Protein AF-A0A2W5A5P8-F1 (afdb_monomer_lite)

Sequence (59 aa):
MTMDDHMKAIIERTVERAPQWLRNDLGGKDANARRSAEETLAAMIANALNEGAGEKPTT

InterPro domains:
  IPR046662 Protein of unknown function DUF6771 [PF20561] (11-52)

Radius of gyration: 13.92 Å; chains: 1; bounding box: 35×28×34 Å

Secondary structure (DSSP, 8-state):
--HHHHHHHHHHHHHHT--HHHHHHHTSS-HHHHHHHHHHHHHHHHHHHHHHTT-----

Organism: NCBI:txid397260

pLDDT: mean 88.24, std 15.98, range [43.5, 98.19]

Structure (mmCIF, N/CA/C/O backbone):
data_AF-A0A2W5A5P8-F1
#
_entry.id   AF-A0A2W5A5P8-F1
#
loop_
_atom_site.group_PDB
_atom_site.id
_atom_site.type_symbol
_atom_site.label_atom_id
_atom_site.label_alt_id
_atom_site.label_comp_id
_atom_site.label_asym_id
_atom_site.label_entity_id
_atom_site.label_seq_id
_atom_site.pdbx_PDB_ins_code
_atom_site.Cartn_x
_atom_site.Cartn_y
_atom_site.Car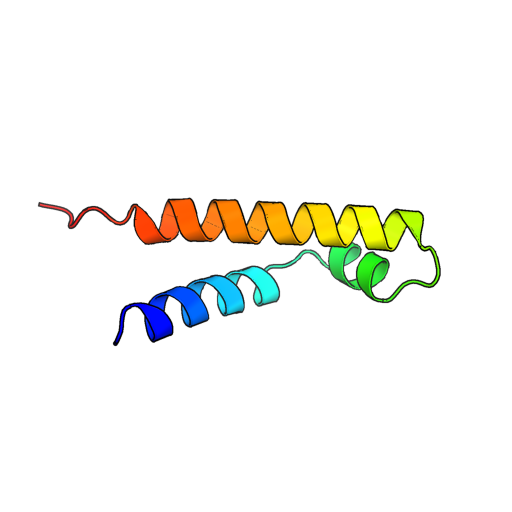tn_z
_atom_site.occupancy
_atom_site.B_iso_or_equiv
_atom_site.auth_seq_id
_atom_site.auth_comp_id
_atom_site.auth_asym_id
_atom_site.auth_atom_id
_atom_site.pdbx_PDB_model_num
ATOM 1 N N . MET A 1 1 ? 7.441 -8.210 -24.141 1.00 61.12 1 MET A N 1
ATOM 2 C CA . MET A 1 1 ? 7.073 -7.553 -22.876 1.00 61.12 1 MET A CA 1
ATOM 3 C C . MET A 1 1 ? 8.001 -6.367 -22.747 1.00 61.12 1 MET A C 1
ATOM 5 O O . MET A 1 1 ? 9.210 -6.580 -22.768 1.00 61.12 1 MET A O 1
ATOM 9 N N . THR A 1 2 ? 7.483 -5.142 -22.809 1.00 82.06 2 THR A N 1
ATOM 10 C CA . THR A 1 2 ? 8.335 -3.961 -22.604 1.00 82.06 2 THR A CA 1
ATOM 11 C C . THR A 1 2 ? 8.784 -3.916 -21.143 1.00 82.06 2 THR A C 1
ATOM 13 O O . THR A 1 2 ? 8.224 -4.607 -20.287 1.00 82.06 2 THR A O 1
ATOM 16 N N . MET A 1 3 ? 9.809 -3.119 -20.844 1.00 77.19 3 MET A N 1
ATOM 17 C CA . MET A 1 3 ? 10.233 -2.892 -19.459 1.00 77.19 3 MET A CA 1
ATOM 18 C C . MET A 1 3 ? 9.059 -2.399 -18.593 1.00 77.19 3 MET A C 1
ATOM 20 O O . MET A 1 3 ? 8.911 -2.810 -17.445 1.00 77.19 3 MET A O 1
ATOM 24 N N . ASP A 1 4 ? 8.175 -1.589 -19.176 1.00 86.81 4 ASP A N 1
ATOM 25 C CA . ASP A 1 4 ? 6.966 -1.068 -18.540 1.00 86.81 4 ASP A CA 1
ATOM 26 C C . ASP A 1 4 ? 5.944 -2.162 -18.203 1.00 86.81 4 ASP A C 1
ATOM 28 O O . ASP A 1 4 ? 5.422 -2.184 -17.087 1.00 86.81 4 ASP A O 1
ATOM 32 N N . ASP A 1 5 ? 5.704 -3.115 -19.115 1.00 89.75 5 ASP A N 1
ATOM 33 C CA . ASP A 1 5 ? 4.827 -4.265 -18.848 1.00 89.75 5 ASP A CA 1
ATOM 34 C C . ASP A 1 5 ? 5.349 -5.110 -17.675 1.00 89.75 5 ASP A C 1
ATOM 36 O O . ASP A 1 5 ? 4.572 -5.612 -16.860 1.00 89.75 5 ASP A O 1
ATOM 40 N N . HIS A 1 6 ? 6.673 -5.262 -17.572 1.00 87.81 6 HIS A N 1
ATOM 41 C CA . HIS A 1 6 ? 7.304 -6.010 -16.488 1.00 87.81 6 HIS A CA 1
ATOM 42 C C . HIS A 1 6 ? 7.166 -5.302 -15.137 1.00 87.81 6 HIS A C 1
ATOM 44 O O . HIS A 1 6 ? 6.745 -5.924 -14.160 1.00 87.81 6 HIS A O 1
ATOM 50 N N . MET A 1 7 ? 7.430 -3.994 -15.082 1.00 91.75 7 MET A N 1
ATOM 51 C CA . MET A 1 7 ? 7.223 -3.201 -13.865 1.00 91.75 7 MET A CA 1
ATOM 52 C C . MET A 1 7 ? 5.759 -3.226 -13.418 1.00 91.75 7 MET A C 1
ATOM 54 O O . MET A 1 7 ? 5.478 -3.425 -12.235 1.00 91.75 7 MET A O 1
ATOM 58 N N . LYS A 1 8 ? 4.819 -3.091 -14.362 1.00 93.81 8 LYS A N 1
ATOM 59 C CA . LYS A 1 8 ? 3.383 -3.189 -14.084 1.00 93.81 8 LYS A CA 1
ATOM 60 C C . LYS A 1 8 ? 3.026 -4.538 -13.456 1.00 93.81 8 LYS A C 1
ATOM 62 O O . LYS A 1 8 ? 2.361 -4.556 -12.423 1.00 93.81 8 LYS A O 1
ATOM 67 N N . ALA A 1 9 ? 3.520 -5.643 -14.015 1.00 93.62 9 ALA A N 1
ATOM 68 C CA . ALA A 1 9 ? 3.270 -6.981 -13.479 1.00 93.62 9 ALA A CA 1
ATOM 69 C C . ALA A 1 9 ? 3.821 -7.165 -12.049 1.00 93.62 9 ALA A C 1
ATOM 71 O O . ALA A 1 9 ? 3.163 -7.781 -11.207 1.00 93.62 9 ALA A O 1
ATOM 72 N N . ILE A 1 10 ? 4.999 -6.604 -11.745 1.00 94.31 10 ILE A N 1
ATOM 73 C CA . ILE A 1 10 ? 5.574 -6.625 -10.388 1.00 94.31 10 ILE A CA 1
ATOM 74 C C . ILE A 1 10 ? 4.685 -5.850 -9.407 1.00 94.31 10 ILE A C 1
ATOM 76 O O . ILE A 1 10 ? 4.400 -6.341 -8.309 1.00 94.31 10 ILE A O 1
ATOM 80 N N . ILE A 1 11 ? 4.221 -4.658 -9.795 1.00 94.50 11 ILE A N 1
ATOM 81 C CA . ILE A 1 11 ? 3.349 -3.824 -8.957 1.00 94.50 11 ILE A CA 1
ATOM 82 C C . ILE A 1 11 ? 2.015 -4.536 -8.703 1.00 94.50 11 ILE A C 1
ATOM 84 O O . ILE A 1 11 ? 1.612 -4.662 -7.548 1.00 94.50 11 ILE A O 1
ATOM 88 N N . GLU A 1 12 ? 1.364 -5.057 -9.747 1.00 96.00 12 GLU A N 1
ATOM 89 C CA . GLU A 1 12 ? 0.090 -5.783 -9.637 1.00 96.00 12 GLU A CA 1
ATOM 90 C C . GLU A 1 12 ? 0.210 -6.968 -8.672 1.00 96.00 12 GLU A C 1
ATOM 92 O O . GLU A 1 12 ? -0.537 -7.055 -7.696 1.00 96.00 12 GLU A O 1
ATOM 97 N N . ARG A 1 13 ? 1.239 -7.804 -8.844 1.00 94.31 13 ARG A N 1
ATOM 98 C CA . ARG A 1 13 ? 1.509 -8.946 -7.959 1.00 94.31 13 ARG A CA 1
ATOM 99 C C . ARG A 1 13 ? 1.791 -8.531 -6.514 1.00 94.31 13 ARG A C 1
ATOM 101 O O . ARG A 1 13 ? 1.447 -9.261 -5.583 1.00 94.31 13 ARG A O 1
ATOM 108 N N . THR A 1 14 ? 2.429 -7.382 -6.303 1.00 95.44 14 THR A N 1
ATOM 109 C CA . THR A 1 14 ? 2.697 -6.851 -4.957 1.00 95.44 14 THR A CA 1
ATOM 110 C C . THR A 1 14 ? 1.404 -6.408 -4.277 1.00 95.44 14 THR A C 1
ATOM 112 O O . THR A 1 14 ? 1.160 -6.768 -3.126 1.00 95.44 14 THR A O 1
ATOM 115 N N . VAL A 1 15 ? 0.535 -5.695 -5.001 1.00 95.31 15 VAL A N 1
ATOM 116 C CA . VAL A 1 15 ? -0.772 -5.240 -4.499 1.00 95.31 15 VAL A CA 1
ATOM 117 C C . VAL A 1 15 ? -1.711 -6.420 -4.227 1.00 95.31 15 VAL A C 1
ATOM 119 O O . VAL A 1 15 ? -2.414 -6.429 -3.214 1.00 95.31 15 VAL A O 1
ATOM 122 N N . GLU A 1 16 ? -1.699 -7.457 -5.066 1.00 95.25 16 GLU A N 1
ATOM 123 C CA . GLU A 1 16 ? -2.445 -8.704 -4.838 1.00 95.25 16 GLU A CA 1
ATOM 124 C C . GLU A 1 16 ? -2.012 -9.410 -3.545 1.00 95.25 16 GLU A C 1
ATOM 126 O O . GLU A 1 16 ? -2.843 -9.942 -2.804 1.00 95.25 16 GLU A O 1
ATOM 131 N N . ARG A 1 17 ? -0.718 -9.355 -3.222 1.00 93.50 17 ARG A N 1
ATOM 132 C CA . ARG A 1 17 ? -0.126 -9.969 -2.024 1.00 93.50 17 ARG A CA 1
ATOM 133 C C . ARG A 1 17 ? -0.174 -9.096 -0.776 1.00 93.50 17 ARG A C 1
ATOM 135 O O . ARG A 1 17 ? 0.261 -9.550 0.281 1.00 93.50 17 ARG A O 1
ATOM 142 N N . ALA A 1 18 ? -0.701 -7.875 -0.872 1.00 95.75 18 ALA A N 1
ATOM 143 C CA . ALA A 1 18 ? -0.872 -7.004 0.282 1.00 95.75 18 ALA A CA 1
ATOM 144 C C . ALA A 1 18 ? -1.638 -7.738 1.408 1.00 95.75 18 ALA A C 1
ATOM 146 O O . ALA A 1 18 ? -2.654 -8.387 1.133 1.00 95.75 18 ALA A O 1
ATOM 147 N N . PRO A 1 19 ? -1.193 -7.665 2.673 1.00 96.56 19 PRO A N 1
ATOM 148 C CA . PRO A 1 19 ? -1.910 -8.265 3.794 1.00 96.56 19 PRO A CA 1
ATOM 149 C C . PRO A 1 19 ? -3.315 -7.678 3.988 1.00 96.56 19 PRO A C 1
ATOM 151 O O . PRO A 1 19 ? -3.568 -6.516 3.672 1.00 96.56 19 PRO A O 1
ATOM 154 N N . GLN A 1 20 ? -4.232 -8.452 4.580 1.00 96.12 20 GLN A N 1
ATOM 155 C CA . GLN A 1 20 ? -5.600 -7.975 4.833 1.00 96.12 20 GLN A CA 1
ATOM 156 C C . GLN A 1 20 ? -5.642 -6.767 5.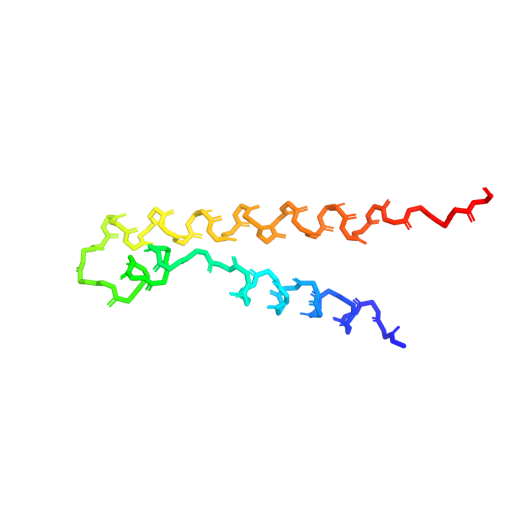781 1.00 96.12 20 GLN A C 1
ATOM 158 O O . GLN A 1 20 ? -6.431 -5.854 5.556 1.00 96.12 20 GLN A O 1
ATOM 163 N N . TRP A 1 21 ? -4.784 -6.734 6.807 1.00 96.62 21 TRP A N 1
ATOM 164 C CA . TRP A 1 21 ? -4.691 -5.587 7.717 1.00 96.62 21 TRP A CA 1
ATOM 165 C C . TRP A 1 21 ? -4.323 -4.301 6.961 1.00 96.62 21 TRP A C 1
ATOM 167 O O . TRP A 1 21 ? -4.938 -3.269 7.189 1.00 96.62 21 TRP A O 1
ATOM 177 N N . LEU A 1 22 ? -3.426 -4.395 5.971 1.00 97.44 22 LEU A N 1
ATOM 178 C CA . LEU A 1 22 ? -2.994 -3.259 5.159 1.00 97.44 22 LEU A CA 1
ATOM 179 C C . LEU A 1 22 ? -4.151 -2.707 4.320 1.00 97.44 22 LEU A C 1
ATOM 181 O O . LEU A 1 22 ? -4.349 -1.499 4.237 1.00 97.44 22 LEU A O 1
ATOM 185 N N . ARG A 1 23 ? -4.969 -3.594 3.739 1.00 96.81 23 ARG A N 1
ATOM 186 C CA . ARG A 1 23 ? -6.184 -3.193 3.010 1.00 96.81 23 ARG A CA 1
ATOM 187 C C . ARG A 1 23 ? -7.208 -2.520 3.923 1.00 96.81 23 ARG A C 1
ATOM 189 O O . ARG A 1 23 ? -7.837 -1.549 3.510 1.00 96.81 23 ARG A O 1
ATOM 196 N N . ASN A 1 24 ? -7.367 -3.030 5.143 1.00 97.38 24 ASN A N 1
ATOM 197 C CA . ASN A 1 24 ? -8.284 -2.459 6.125 1.00 97.38 24 ASN A CA 1
ATOM 198 C C . ASN A 1 24 ? -7.837 -1.053 6.552 1.00 97.38 24 ASN A C 1
ATOM 200 O O . ASN A 1 24 ? -8.669 -0.148 6.587 1.00 97.38 24 ASN A O 1
ATOM 204 N N . ASP A 1 25 ? -6.543 -0.858 6.808 1.00 97.38 25 ASP A N 1
ATOM 205 C CA . ASP A 1 25 ? -5.988 0.437 7.215 1.00 97.38 25 ASP A CA 1
ATOM 206 C C . ASP A 1 25 ? -6.054 1.467 6.077 1.00 97.38 25 ASP A C 1
ATOM 208 O O . ASP A 1 25 ? -6.423 2.618 6.310 1.00 97.38 25 ASP A O 1
ATOM 212 N N . LEU A 1 26 ? -5.811 1.051 4.826 1.00 97.00 26 LEU A N 1
ATOM 213 C CA . LEU A 1 26 ? -5.974 1.910 3.645 1.00 97.00 26 LEU A CA 1
ATOM 214 C C . LEU A 1 26 ? -7.425 2.376 3.444 1.00 97.00 26 LEU A C 1
ATOM 216 O O . LEU A 1 26 ? -7.666 3.536 3.106 1.00 97.00 26 LEU A O 1
ATOM 220 N N . GLY A 1 27 ? -8.398 1.484 3.654 1.00 95.88 27 GLY A N 1
ATOM 221 C CA . GLY A 1 27 ? -9.830 1.793 3.555 1.00 95.88 27 GLY A CA 1
ATOM 222 C C . GLY A 1 27 ? -10.426 2.456 4.804 1.00 95.88 27 GLY A C 1
ATOM 223 O O . GLY A 1 27 ? -11.604 2.821 4.809 1.00 95.88 27 GLY A O 1
ATOM 224 N N . GLY A 1 28 ? -9.637 2.587 5.871 1.00 94.81 28 GLY A N 1
ATOM 225 C CA . GLY A 1 28 ? -10.069 3.084 7.169 1.00 94.81 28 GLY A CA 1
ATOM 226 C C . GLY A 1 28 ? -10.292 4.599 7.218 1.00 94.81 28 GLY A C 1
ATOM 227 O O . GLY A 1 28 ? -9.848 5.372 6.366 1.00 94.81 28 GLY A O 1
ATOM 228 N N . LYS A 1 29 ? -10.989 5.045 8.271 1.00 95.88 29 LYS A N 1
ATOM 229 C CA . LYS A 1 29 ? -11.211 6.477 8.556 1.00 95.88 29 LYS A CA 1
ATOM 230 C C . LYS A 1 29 ? -10.077 7.120 9.362 1.00 95.88 29 LYS A C 1
ATOM 232 O O . LYS A 1 29 ? -10.035 8.344 9.457 1.00 95.88 29 LYS A O 1
ATOM 237 N N . ASP A 1 30 ? -9.188 6.319 9.943 1.00 97.31 30 ASP A N 1
ATOM 238 C CA . ASP A 1 30 ? -8.039 6.805 10.702 1.00 97.31 30 ASP A CA 1
ATOM 239 C C . ASP A 1 30 ? -6.923 7.239 9.742 1.00 97.31 30 ASP A C 1
ATOM 241 O O . ASP A 1 30 ? -6.335 6.430 9.024 1.00 97.31 30 ASP A O 1
ATOM 245 N N . ALA A 1 31 ? -6.643 8.542 9.724 1.00 97.31 31 ALA A N 1
ATOM 246 C CA . ALA A 1 31 ? -5.648 9.128 8.836 1.00 97.31 31 ALA A CA 1
ATOM 247 C C . ALA A 1 31 ? -4.212 8.686 9.163 1.00 97.31 31 ALA A C 1
ATOM 249 O O . ALA A 1 31 ? -3.394 8.586 8.249 1.00 97.31 31 ALA A O 1
ATOM 250 N N . ASN A 1 32 ? -3.900 8.408 10.432 1.00 97.31 32 ASN A N 1
ATOM 251 C CA . ASN A 1 32 ? -2.566 7.965 10.831 1.00 97.31 32 ASN A CA 1
ATOM 252 C C . ASN A 1 32 ? -2.339 6.508 10.423 1.00 97.31 32 ASN A C 1
ATOM 254 O O . ASN A 1 32 ? -1.295 6.194 9.851 1.00 97.31 32 ASN A O 1
ATOM 258 N N . ALA A 1 33 ? -3.333 5.641 10.649 1.00 96.50 33 ALA A N 1
ATOM 259 C CA . ALA A 1 33 ? -3.276 4.249 10.201 1.00 96.50 33 ALA A CA 1
ATOM 260 C C . ALA A 1 33 ? -3.182 4.162 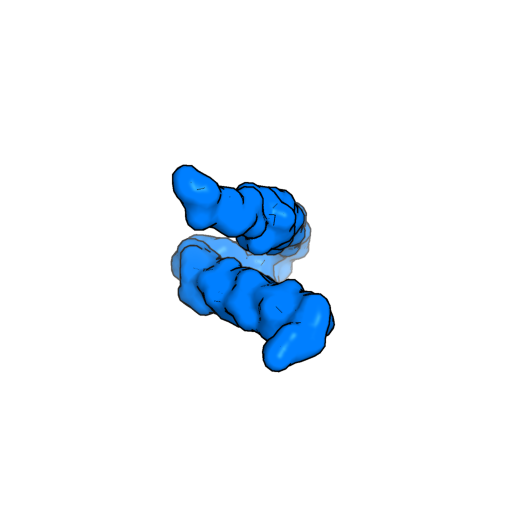8.669 1.00 96.50 33 ALA A C 1
ATOM 262 O O . ALA A 1 33 ? -2.310 3.471 8.146 1.00 96.50 33 ALA A O 1
ATOM 263 N N . ARG A 1 34 ? -3.993 4.946 7.942 1.00 97.75 34 ARG A N 1
ATOM 264 C CA . ARG A 1 34 ? -3.919 5.004 6.475 1.00 97.75 34 ARG A CA 1
ATOM 265 C C . ARG A 1 34 ? -2.541 5.442 5.980 1.00 97.75 34 ARG A C 1
ATOM 267 O O . ARG A 1 34 ? -1.998 4.801 5.090 1.00 97.75 34 ARG A O 1
ATOM 274 N N . ARG A 1 35 ? -1.951 6.486 6.574 1.00 98.00 35 ARG A N 1
ATOM 275 C CA . ARG A 1 35 ? -0.608 6.958 6.199 1.00 98.00 35 ARG A CA 1
ATOM 276 C C . ARG A 1 35 ? 0.451 5.875 6.399 1.00 98.00 35 ARG A C 1
ATOM 278 O O . ARG A 1 35 ? 1.228 5.608 5.490 1.00 98.00 35 ARG A O 1
ATOM 285 N N . SER A 1 36 ? 0.438 5.209 7.552 1.00 96.94 36 SER A N 1
ATOM 286 C CA . SER A 1 36 ? 1.382 4.123 7.834 1.00 96.94 36 SER A CA 1
ATOM 287 C C . SER A 1 36 ? 1.212 2.944 6.865 1.00 96.94 36 SER A C 1
ATOM 289 O O . SER A 1 36 ? 2.194 2.333 6.430 1.00 96.94 36 SER A O 1
ATOM 291 N N . ALA A 1 37 ? -0.028 2.656 6.466 1.00 98.19 37 ALA A N 1
ATOM 292 C CA . ALA A 1 37 ? -0.325 1.650 5.458 1.00 98.19 37 ALA A CA 1
ATOM 293 C C . ALA A 1 37 ? 0.171 2.053 4.056 1.00 98.19 37 ALA A C 1
ATOM 295 O O . ALA A 1 37 ? 0.763 1.233 3.355 1.00 98.19 37 ALA A O 1
ATOM 296 N N . GLU A 1 38 ? 0.004 3.313 3.651 1.00 98.00 38 GLU A N 1
ATOM 297 C CA . GLU A 1 38 ? 0.559 3.841 2.397 1.00 98.00 38 GLU A CA 1
ATOM 298 C C . GLU A 1 38 ? 2.093 3.737 2.374 1.00 98.00 38 GLU A C 1
ATOM 300 O O . GLU A 1 38 ? 2.664 3.257 1.393 1.00 98.00 38 GLU A O 1
ATOM 305 N N . GLU A 1 39 ? 2.763 4.106 3.470 1.00 98.19 39 GLU A N 1
ATOM 306 C CA . GLU A 1 39 ? 4.221 3.992 3.617 1.00 98.19 39 GLU A CA 1
ATOM 307 C C . GLU A 1 39 ? 4.691 2.533 3.523 1.00 98.19 39 GLU A C 1
ATOM 309 O O . GLU A 1 39 ? 5.662 2.225 2.826 1.00 98.19 39 GLU A O 1
ATOM 314 N N . THR A 1 40 ? 3.966 1.614 4.165 1.00 98.06 40 THR A N 1
ATOM 315 C CA . THR A 1 40 ? 4.265 0.178 4.100 1.00 98.06 40 THR A CA 1
ATOM 316 C C . THR A 1 40 ? 4.072 -0.366 2.685 1.00 98.06 40 THR A C 1
ATOM 318 O O . THR A 1 40 ? 4.932 -1.093 2.186 1.00 98.06 40 THR A O 1
ATOM 321 N N . LEU A 1 41 ? 2.984 0.005 2.001 1.00 97.69 41 LEU A N 1
ATOM 322 C CA . LEU A 1 41 ? 2.737 -0.412 0.620 1.00 97.69 41 LEU A CA 1
ATOM 323 C C . LEU A 1 41 ? 3.828 0.111 -0.323 1.00 97.69 41 LEU A C 1
ATOM 325 O O . LEU A 1 41 ? 4.319 -0.639 -1.168 1.00 97.69 41 LEU A O 1
ATOM 329 N N . ALA A 1 42 ? 4.246 1.367 -0.155 1.00 97.31 42 ALA A N 1
ATOM 330 C CA . ALA A 1 42 ? 5.336 1.949 -0.928 1.00 97.31 42 ALA A CA 1
ATOM 331 C C . ALA A 1 42 ? 6.654 1.187 -0.710 1.00 97.31 42 ALA A C 1
ATOM 333 O O . ALA A 1 42 ? 7.342 0.870 -1.681 1.00 97.31 42 ALA A O 1
ATOM 334 N N . ALA A 1 43 ? 6.974 0.821 0.536 1.00 97.12 43 ALA A N 1
ATOM 335 C CA . ALA A 1 43 ? 8.151 0.013 0.849 1.00 97.12 43 ALA A CA 1
ATOM 336 C C . ALA A 1 43 ? 8.078 -1.395 0.231 1.00 97.12 43 ALA A C 1
ATOM 338 O O . ALA A 1 43 ? 9.070 -1.87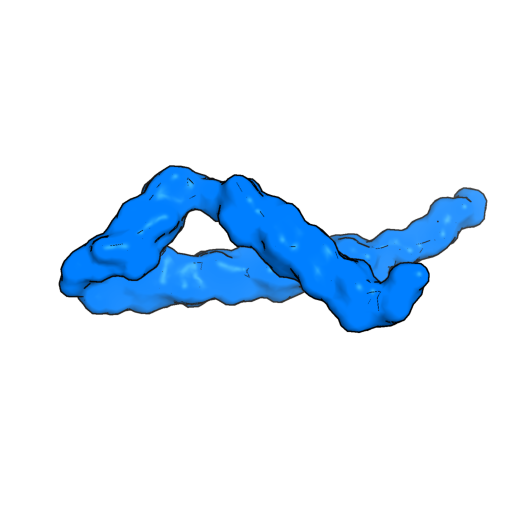4 -0.317 1.00 97.12 43 ALA A O 1
ATOM 339 N N . MET A 1 44 ? 6.905 -2.041 0.252 1.00 96.19 44 MET A N 1
ATOM 340 C CA . MET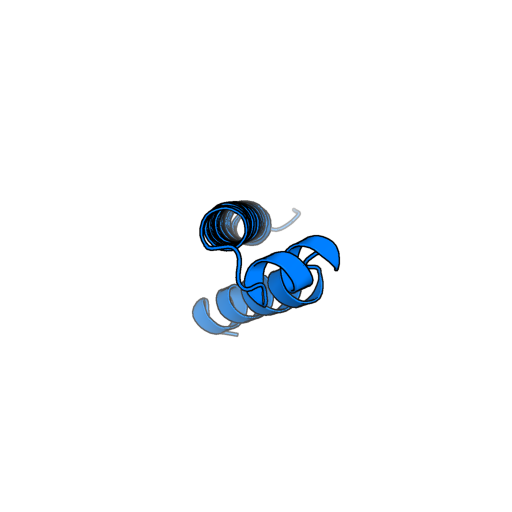 A 1 44 ? 6.698 -3.341 -0.398 1.00 96.19 44 MET A CA 1
ATOM 341 C C . MET A 1 44 ? 6.920 -3.262 -1.911 1.00 96.19 44 MET A C 1
ATOM 343 O O . MET A 1 44 ? 7.605 -4.117 -2.470 1.00 96.19 44 MET A O 1
ATOM 347 N N . ILE A 1 45 ? 6.372 -2.234 -2.568 1.00 95.94 45 ILE A N 1
ATOM 348 C CA . ILE A 1 45 ? 6.547 -2.015 -4.009 1.00 95.94 45 ILE A CA 1
ATOM 349 C C . ILE A 1 45 ? 8.016 -1.729 -4.330 1.00 95.94 45 ILE A C 1
ATOM 351 O O . ILE A 1 45 ? 8.562 -2.340 -5.243 1.00 95.94 45 ILE A O 1
ATOM 355 N N . ALA A 1 46 ? 8.678 -0.855 -3.569 1.00 95.44 46 ALA A N 1
ATOM 356 C CA . ALA A 1 46 ? 10.092 -0.547 -3.766 1.00 95.44 46 ALA A CA 1
ATOM 357 C C . ALA A 1 46 ? 10.975 -1.797 -3.616 1.00 95.44 46 ALA A C 1
ATOM 359 O O . ALA A 1 46 ? 11.850 -2.036 -4.448 1.00 95.44 46 ALA A O 1
ATOM 360 N N . ASN A 1 47 ? 10.709 -2.626 -2.603 1.00 94.31 47 ASN A N 1
ATOM 361 C CA . ASN A 1 47 ? 11.426 -3.880 -2.405 1.00 94.31 47 ASN A CA 1
ATOM 362 C C . ASN A 1 47 ? 11.181 -4.865 -3.559 1.00 94.31 47 ASN A C 1
ATOM 364 O O . ASN A 1 47 ? 12.131 -5.401 -4.118 1.00 94.31 47 ASN A O 1
ATOM 368 N N . ALA A 1 48 ? 9.925 -5.049 -3.975 1.00 93.12 48 ALA A N 1
ATOM 369 C CA . ALA A 1 48 ? 9.574 -5.948 -5.072 1.00 93.12 48 ALA A CA 1
ATOM 370 C C . ALA A 1 48 ? 10.160 -5.498 -6.420 1.00 93.12 48 ALA A C 1
ATOM 372 O O . ALA A 1 48 ? 10.599 -6.333 -7.206 1.00 93.12 48 ALA A O 1
ATOM 373 N N . LEU A 1 49 ? 10.202 -4.189 -6.686 1.00 92.25 49 LEU A N 1
ATOM 374 C CA . LEU A 1 49 ? 10.861 -3.639 -7.871 1.00 92.25 49 LEU A CA 1
ATOM 375 C C . LEU A 1 49 ? 12.374 -3.868 -7.824 1.00 92.25 49 LEU A C 1
ATOM 377 O O . LEU A 1 49 ? 12.952 -4.225 -8.843 1.00 92.25 49 LEU A O 1
ATOM 381 N N . ASN A 1 50 ? 13.011 -3.719 -6.660 1.00 91.25 50 ASN A N 1
ATOM 382 C CA . ASN A 1 50 ? 14.439 -3.995 -6.496 1.00 91.25 50 ASN A CA 1
ATOM 383 C C . ASN A 1 50 ? 14.770 -5.491 -6.673 1.00 91.25 50 ASN A C 1
ATOM 385 O O . ASN A 1 50 ? 15.759 -5.832 -7.315 1.00 91.25 50 ASN A O 1
ATOM 389 N N . GLU A 1 51 ? 13.925 -6.386 -6.156 1.00 87.31 51 GLU A N 1
ATOM 390 C CA . GLU A 1 51 ? 14.075 -7.839 -6.315 1.00 87.31 51 GLU A CA 1
ATOM 391 C C . GLU A 1 51 ? 13.790 -8.299 -7.754 1.00 87.31 51 GLU A C 1
ATOM 393 O O . GLU A 1 51 ? 14.563 -9.067 -8.320 1.00 87.31 51 GLU A O 1
ATOM 398 N N . GLY A 1 52 ? 12.717 -7.797 -8.374 1.00 75.06 52 GLY A N 1
ATOM 399 C CA . GLY A 1 52 ? 12.319 -8.140 -9.743 1.00 75.06 52 GLY A CA 1
ATOM 400 C C . GLY A 1 52 ? 13.196 -7.505 -10.827 1.00 75.06 52 GLY A C 1
ATOM 401 O O . GLY A 1 52 ? 13.374 -8.090 -11.891 1.00 75.06 52 GLY A O 1
ATOM 402 N N . ALA A 1 53 ? 13.809 -6.347 -10.563 1.00 59.56 53 ALA A N 1
ATOM 403 C CA . ALA A 1 53 ? 14.867 -5.786 -11.411 1.00 59.56 53 ALA A CA 1
ATOM 404 C C . ALA A 1 53 ? 16.208 -6.528 -11.245 1.00 59.56 53 ALA A C 1
ATOM 406 O O . ALA A 1 53 ? 17.109 -6.375 -12.070 1.00 59.56 53 ALA A O 1
ATOM 407 N N . GLY A 1 54 ? 16.339 -7.319 -10.177 1.00 52.56 54 GLY A N 1
ATOM 408 C CA . GLY A 1 54 ? 17.522 -8.088 -9.815 1.00 52.56 54 GLY A CA 1
ATOM 409 C C . GLY A 1 54 ? 17.563 -9.514 -10.362 1.00 52.56 54 GLY A C 1
ATOM 410 O O . GLY A 1 54 ? 18.496 -10.237 -10.004 1.00 52.56 54 GLY A O 1
ATOM 411 N N . GLU A 1 55 ? 16.619 -9.931 -11.219 1.00 50.88 55 GLU A N 1
ATOM 412 C CA . GLU A 1 55 ? 16.721 -11.200 -11.949 1.00 50.88 55 GLU A CA 1
ATOM 413 C C . GLU A 1 55 ? 17.912 -11.126 -12.915 1.00 50.88 55 GLU A C 1
ATOM 415 O O . GLU A 1 55 ? 17.806 -10.795 -14.095 1.00 50.88 55 GLU A O 1
ATOM 420 N N . LYS A 1 56 ? 19.106 -11.393 -12.376 1.00 43.66 56 LYS A N 1
ATOM 421 C CA . LYS A 1 56 ? 20.274 -11.705 -13.184 1.00 43.66 56 LYS A CA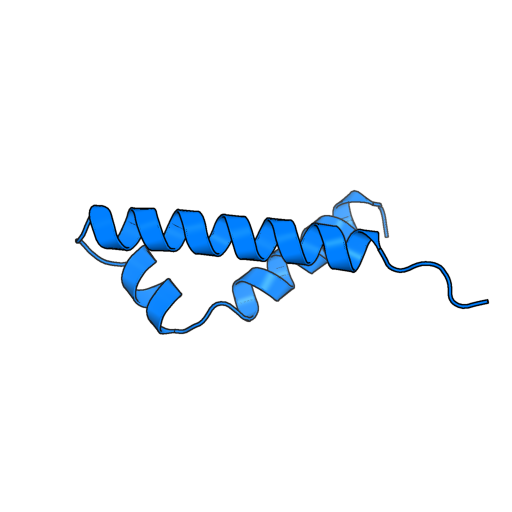 1
ATOM 422 C C . LYS A 1 56 ? 19.907 -12.941 -14.001 1.00 43.66 56 LYS A C 1
ATOM 424 O O . LYS A 1 56 ? 19.452 -13.919 -13.401 1.00 43.66 56 LYS A O 1
ATOM 429 N N . PRO A 1 57 ? 20.125 -12.929 -15.328 1.00 43.50 57 PRO A N 1
ATOM 430 C CA . PRO A 1 57 ? 19.952 -14.125 -16.128 1.00 43.50 57 PRO A CA 1
ATOM 431 C C . PRO A 1 57 ? 20.861 -15.190 -15.521 1.00 43.50 57 PRO A C 1
ATOM 433 O O . PRO A 1 57 ? 22.076 -15.008 -15.414 1.00 43.50 57 PRO A O 1
ATOM 436 N N . THR A 1 58 ? 20.247 -16.256 -15.029 1.00 45.34 58 THR A N 1
ATOM 437 C CA . THR A 1 58 ? 20.949 -17.430 -14.530 1.00 45.34 58 THR A CA 1
ATOM 438 C C . THR A 1 58 ? 21.758 -17.989 -15.701 1.00 45.34 58 THR A C 1
ATOM 440 O O . THR A 1 58 ? 21.192 -18.410 -16.706 1.00 45.34 58 THR A O 1
ATOM 443 N N . THR A 1 59 ? 23.085 -17.863 -15.604 1.00 44.12 59 THR A N 1
ATOM 444 C CA . THR A 1 59 ? 24.068 -18.557 -16.452 1.00 44.12 59 THR A CA 1
ATOM 445 C C . THR A 1 59 ? 24.315 -19.948 -15.895 1.00 44.12 59 THR A C 1
ATOM 447 O O . THR A 1 59 ? 24.369 -20.060 -14.648 1.00 44.12 59 THR A O 1
#

Foldseek 3Di:
DPPVVLLVVLLVVLVVPQDPLLVDQCVDPDPVSNVVSVVVSVVSSVVSCVVSVPPDPDD